Protein AF-A0A0F9IPR8-F1 (afdb_monomer_lite)

Structure (mmCIF, N/CA/C/O backbone):
data_AF-A0A0F9IPR8-F1
#
_entry.id   AF-A0A0F9IPR8-F1
#
loop_
_atom_site.group_PDB
_atom_site.id
_atom_site.type_symbol
_atom_site.label_atom_id
_atom_site.label_alt_id
_atom_site.label_comp_id
_atom_site.label_asym_id
_atom_site.label_entity_id
_atom_site.label_seq_id
_atom_site.pdbx_PDB_ins_code
_atom_site.Cartn_x
_atom_site.Cartn_y
_atom_site.Cartn_z
_atom_site.occupancy
_atom_site.B_iso_or_equiv
_atom_site.auth_seq_id
_atom_site.auth_comp_id
_atom_site.auth_asym_id
_atom_site.auth_atom_id
_atom_site.pdbx_PDB_model_num
ATOM 1 N N . MET A 1 1 ? 14.945 -14.713 -36.739 1.00 36.38 1 MET A N 1
ATOM 2 C CA . MET A 1 1 ? 15.079 -14.614 -35.267 1.00 36.38 1 MET A CA 1
ATOM 3 C C . MET A 1 1 ? 13.856 -13.885 -34.731 1.00 36.38 1 MET A C 1
ATOM 5 O O . MET A 1 1 ? 13.625 -12.754 -35.141 1.00 36.38 1 MET A O 1
ATOM 9 N N . LYS A 1 2 ? 13.016 -14.542 -33.919 1.00 33.78 2 LYS A N 1
ATOM 10 C CA . LYS A 1 2 ? 11.821 -13.919 -33.326 1.00 33.78 2 LYS A CA 1
ATOM 11 C C . LYS A 1 2 ? 12.277 -12.933 -32.245 1.00 33.78 2 LYS A C 1
ATOM 13 O O . LYS A 1 2 ? 12.798 -13.362 -31.223 1.00 33.78 2 LYS A O 1
ATOM 18 N N . LYS A 1 3 ? 12.121 -11.627 -32.479 1.00 39.31 3 LYS A N 1
ATOM 19 C CA . LYS A 1 3 ? 12.172 -10.630 -31.402 1.00 39.31 3 LYS A CA 1
ATOM 20 C C . LYS A 1 3 ? 10.910 -10.844 -30.567 1.00 39.31 3 LYS A C 1
ATOM 22 O O . LYS A 1 3 ? 9.819 -10.540 -31.039 1.00 39.31 3 LYS A O 1
ATOM 27 N N . ASN A 1 4 ? 11.047 -11.435 -29.383 1.00 41.03 4 ASN A N 1
ATOM 28 C CA . ASN A 1 4 ? 9.956 -11.496 -28.418 1.00 41.03 4 ASN A CA 1
ATOM 29 C C . ASN A 1 4 ? 9.653 -10.055 -27.994 1.00 41.03 4 ASN A C 1
ATOM 31 O O . ASN A 1 4 ? 10.370 -9.483 -27.180 1.00 41.03 4 ASN A O 1
ATOM 35 N N . GLY A 1 5 ? 8.632 -9.450 -28.602 1.00 38.94 5 GLY A N 1
ATOM 36 C CA . GLY A 1 5 ? 8.055 -8.180 -28.172 1.00 38.94 5 GLY A CA 1
ATOM 37 C C . GLY A 1 5 ? 7.303 -8.373 -26.860 1.00 38.94 5 GLY A C 1
ATOM 38 O O . GLY A 1 5 ? 6.078 -8.339 -26.843 1.00 38.94 5 GLY A O 1
ATOM 39 N N . GLY A 1 6 ? 8.033 -8.656 -25.781 1.00 41.25 6 GLY A N 1
ATOM 40 C CA . GLY A 1 6 ? 7.491 -8.737 -24.432 1.00 41.25 6 GLY A CA 1
ATOM 41 C C . GLY A 1 6 ? 7.149 -7.338 -23.944 1.00 41.25 6 GLY A C 1
ATOM 42 O O . GLY A 1 6 ? 7.936 -6.730 -23.228 1.00 41.25 6 GLY A O 1
ATOM 43 N N . GLY A 1 7 ? 6.010 -6.803 -24.382 1.00 49.59 7 GLY A N 1
ATOM 44 C CA . GLY A 1 7 ? 5.427 -5.624 -23.754 1.00 49.59 7 GLY A CA 1
ATOM 45 C C . GLY A 1 7 ? 5.098 -5.955 -22.301 1.00 49.59 7 GLY A C 1
ATOM 46 O O . GLY A 1 7 ? 4.553 -7.023 -22.018 1.00 49.59 7 GLY A O 1
ATOM 47 N N . VAL A 1 8 ? 5.451 -5.067 -21.375 1.00 57.28 8 VAL A N 1
ATOM 48 C CA . VAL A 1 8 ? 5.007 -5.202 -19.988 1.00 57.28 8 VAL A CA 1
ATOM 49 C C . VAL A 1 8 ? 3.501 -4.956 -19.977 1.00 57.28 8 VAL A C 1
ATOM 51 O O . VAL A 1 8 ? 3.046 -3.849 -20.249 1.00 57.28 8 VAL A O 1
ATOM 54 N N . GLN A 1 9 ? 2.715 -6.000 -19.713 1.00 63.75 9 GLN A N 1
ATOM 55 C CA . GLN A 1 9 ? 1.273 -5.855 -19.558 1.00 63.75 9 GLN A CA 1
ATOM 56 C C . GLN A 1 9 ? 0.988 -5.327 -18.153 1.00 63.75 9 GLN A C 1
ATOM 58 O O . GLN A 1 9 ? 1.078 -6.058 -17.166 1.00 63.75 9 GLN A O 1
ATOM 63 N N . LEU A 1 10 ? 0.687 -4.037 -18.081 1.00 75.56 10 LEU A N 1
ATOM 64 C CA . LEU A 1 10 ? 0.284 -3.364 -16.855 1.00 75.56 10 LEU A CA 1
ATOM 65 C C . LEU A 1 10 ? -1.203 -3.637 -16.598 1.00 75.56 10 LEU A C 1
ATOM 67 O O . LEU A 1 10 ? -2.001 -3.747 -17.532 1.00 75.56 10 LEU A O 1
ATOM 71 N N . ILE A 1 11 ? -1.567 -3.811 -15.330 1.00 81.69 11 ILE A N 1
ATOM 72 C CA . ILE A 1 11 ? -2.965 -3.972 -14.927 1.00 81.69 11 ILE A CA 1
ATOM 73 C C . ILE A 1 11 ? -3.632 -2.598 -14.996 1.00 81.69 11 ILE A C 1
ATOM 75 O O . ILE A 1 11 ? -3.046 -1.590 -14.606 1.00 81.69 11 ILE A O 1
ATOM 79 N N . ASP A 1 12 ? -4.865 -2.558 -15.479 1.00 84.38 12 ASP A N 1
ATOM 80 C CA . ASP A 1 12 ? -5.628 -1.318 -15.503 1.00 84.38 12 ASP A CA 1
ATOM 81 C C . ASP A 1 12 ? -5.870 -0.796 -14.076 1.00 84.38 12 ASP A C 1
ATOM 83 O O . ASP A 1 12 ? -6.320 -1.546 -13.203 1.00 84.38 12 ASP A O 1
ATOM 87 N N . ILE A 1 13 ? -5.560 0.480 -13.853 1.00 82.69 13 ILE A N 1
ATOM 88 C CA . ILE A 1 13 ? -5.661 1.154 -12.554 1.00 82.69 13 ILE A CA 1
ATOM 89 C C . ILE A 1 13 ? -7.106 1.099 -12.043 1.00 82.69 13 ILE A C 1
ATOM 91 O O . ILE A 1 13 ? -7.328 0.860 -10.856 1.00 82.69 13 ILE A O 1
ATOM 95 N N . GLU A 1 14 ? -8.092 1.221 -12.937 1.00 84.44 14 GLU A N 1
ATOM 96 C CA . GLU A 1 14 ? -9.514 1.178 -12.578 1.00 84.44 14 GLU A CA 1
ATOM 97 C C . GLU A 1 14 ? -9.901 -0.151 -11.918 1.00 84.44 14 GLU A C 1
ATOM 99 O O . GLU A 1 14 ? -10.633 -0.177 -10.930 1.00 84.44 14 GLU A O 1
ATOM 104 N N . LYS A 1 15 ? -9.326 -1.268 -12.380 1.00 87.56 15 LYS A N 1
ATOM 105 C CA . LYS A 1 15 ? -9.594 -2.598 -11.808 1.00 87.56 15 LYS A CA 1
ATOM 106 C C . LYS A 1 15 ? -9.047 -2.751 -10.393 1.00 87.56 15 LYS A C 1
ATOM 108 O O . LYS A 1 15 ? -9.545 -3.572 -9.628 1.00 87.56 15 LYS A O 1
ATOM 113 N N . MET A 1 16 ? -8.021 -1.982 -10.033 1.00 88.12 16 MET A N 1
ATOM 114 C CA . MET A 1 16 ? -7.431 -2.018 -8.694 1.00 88.12 16 MET A CA 1
ATOM 115 C C . MET A 1 16 ? -8.284 -1.282 -7.654 1.00 88.12 16 MET A C 1
ATOM 117 O O . MET A 1 16 ? -8.084 -1.474 -6.450 1.00 88.12 16 MET A O 1
ATOM 121 N N . LEU A 1 17 ? -9.259 -0.475 -8.086 1.00 85.56 17 LEU A N 1
ATOM 122 C CA . LEU A 1 17 ? -10.229 0.157 -7.189 1.00 85.56 17 LEU A CA 1
ATOM 123 C C . LEU A 1 17 ? -11.162 -0.873 -6.537 1.00 85.56 17 LEU A C 1
ATOM 125 O O . LEU A 1 17 ? -11.607 -0.666 -5.412 1.00 85.56 17 LEU A O 1
ATOM 129 N N . GLU A 1 18 ? -11.393 -2.005 -7.201 1.00 87.06 18 GLU A N 1
ATOM 130 C CA . GLU A 1 18 ? -12.248 -3.091 -6.705 1.00 87.06 18 GLU A CA 1
ATOM 131 C C . GLU A 1 18 ? -11.514 -4.065 -5.772 1.00 87.06 18 GLU A C 1
ATOM 133 O O . GLU A 1 18 ? -12.131 -4.908 -5.123 1.00 87.06 18 GLU A O 1
ATOM 138 N N . TRP A 1 19 ? -10.184 -3.991 -5.701 1.00 87.38 19 TRP A N 1
ATOM 139 C CA . TRP A 1 19 ? -9.395 -4.921 -4.892 1.00 87.38 19 TRP A CA 1
ATOM 140 C C . TRP A 1 19 ? -9.619 -4.694 -3.395 1.00 87.38 19 TRP A C 1
ATOM 142 O O . TRP A 1 19 ? -10.000 -3.603 -3.001 1.00 87.38 19 TRP A O 1
ATOM 152 N N . PRO A 1 20 ? -9.301 -5.636 -2.506 1.00 83.56 20 PRO A N 1
ATOM 153 C CA . PRO A 1 20 ? -9.059 -5.306 -1.103 1.00 83.56 20 PRO A CA 1
ATOM 154 C C . PRO A 1 20 ? -8.029 -4.169 -0.954 1.00 83.56 20 PRO A C 1
ATOM 156 O O . PRO A 1 20 ? -7.090 -4.075 -1.749 1.00 83.56 20 PRO A O 1
ATOM 159 N N . VAL A 1 21 ? -8.216 -3.289 0.035 1.00 81.31 21 VAL A N 1
ATOM 160 C CA . VAL A 1 21 ? -7.478 -2.014 0.176 1.00 81.31 21 VAL A CA 1
ATOM 161 C C . VAL A 1 21 ? -5.955 -2.186 0.274 1.00 81.31 21 VAL A C 1
ATOM 163 O O . VAL A 1 21 ? -5.195 -1.341 -0.188 1.00 81.31 21 VAL A O 1
ATOM 166 N N . GLU A 1 22 ? -5.495 -3.311 0.815 1.00 73.31 22 GLU A N 1
ATOM 167 C CA . GLU A 1 22 ? -4.080 -3.647 0.961 1.00 73.31 22 GLU A CA 1
ATOM 168 C C . GLU A 1 22 ? -3.436 -4.218 -0.311 1.00 73.31 22 GLU A C 1
ATOM 170 O O . GLU A 1 22 ? -2.212 -4.178 -0.447 1.00 73.31 22 GLU A O 1
ATOM 175 N N . LEU A 1 23 ? -4.218 -4.785 -1.240 1.00 82.31 23 LEU A N 1
ATOM 176 C CA . LEU A 1 23 ? -3.647 -5.486 -2.395 1.00 82.31 23 LEU A CA 1
ATOM 177 C C . LEU A 1 23 ? -2.868 -4.561 -3.340 1.00 82.31 23 LEU A C 1
ATOM 179 O O . LEU A 1 23 ? -1.805 -4.990 -3.789 1.00 82.31 23 LEU A O 1
ATOM 183 N N . PRO A 1 24 ? -3.303 -3.317 -3.634 1.00 87.25 24 PRO A N 1
ATOM 184 C CA . PRO A 1 24 ? -2.496 -2.379 -4.413 1.00 87.25 24 PRO A CA 1
ATOM 185 C C . PRO A 1 24 ? -1.116 -2.125 -3.787 1.00 87.25 24 PRO A C 1
ATOM 187 O O . PRO A 1 24 ? -0.110 -2.158 -4.494 1.00 87.25 24 PRO A O 1
ATOM 190 N N . LEU A 1 25 ? -1.046 -1.974 -2.457 1.00 78.94 25 LEU A N 1
ATOM 191 C CA . LEU A 1 25 ? 0.217 -1.805 -1.723 1.00 78.94 25 LEU A CA 1
ATOM 192 C C . LEU A 1 25 ? 1.119 -3.039 -1.871 1.00 78.94 25 LEU A C 1
ATOM 194 O O . LEU A 1 25 ? 2.306 -2.918 -2.183 1.00 78.94 25 LEU A O 1
ATOM 198 N N . ILE A 1 26 ? 0.552 -4.237 -1.692 1.00 79.19 26 ILE A N 1
ATOM 199 C CA . ILE A 1 26 ? 1.280 -5.507 -1.826 1.00 79.19 26 ILE A CA 1
ATOM 200 C C . ILE A 1 26 ? 1.783 -5.702 -3.260 1.00 79.19 26 ILE A C 1
ATOM 202 O O . ILE A 1 26 ? 2.922 -6.126 -3.460 1.00 79.19 26 ILE A O 1
ATOM 206 N N . PHE A 1 27 ? 0.955 -5.387 -4.258 1.00 86.19 27 PHE A N 1
ATOM 207 C CA . PHE A 1 27 ? 1.305 -5.501 -5.669 1.00 86.19 27 PHE A CA 1
ATOM 208 C C . PHE A 1 27 ? 2.496 -4.611 -6.021 1.00 86.19 27 PHE A C 1
ATOM 210 O O . PHE A 1 27 ? 3.489 -5.117 -6.550 1.00 86.19 27 PHE A O 1
ATOM 217 N N . ILE A 1 28 ? 2.433 -3.318 -5.678 1.00 84.31 28 ILE A N 1
ATOM 218 C CA . ILE A 1 28 ? 3.508 -2.356 -5.959 1.00 84.31 28 ILE A CA 1
ATOM 219 C C . ILE A 1 28 ? 4.846 -2.881 -5.447 1.00 84.31 28 ILE A C 1
ATOM 221 O O . ILE A 1 28 ? 5.856 -2.915 -6.154 1.00 84.31 28 ILE A O 1
ATOM 225 N N . GLU A 1 29 ? 4.838 -3.372 -4.222 1.00 79.38 29 GLU A N 1
ATOM 226 C CA . GLU A 1 29 ? 6.054 -3.770 -3.540 1.00 79.38 29 GLU A CA 1
ATOM 227 C C . GLU A 1 29 ? 6.551 -5.138 -3.971 1.00 79.38 29 GLU A C 1
ATOM 229 O O . GLU A 1 29 ? 7.763 -5.356 -4.065 1.00 79.38 29 GLU A O 1
ATOM 234 N N . TYR A 1 30 ? 5.653 -6.052 -4.331 1.00 82.50 30 TYR A N 1
ATOM 235 C CA . TYR A 1 30 ? 6.052 -7.280 -4.997 1.00 82.50 30 TYR A CA 1
ATOM 236 C C . TYR A 1 30 ? 6.824 -6.973 -6.285 1.00 82.50 30 TYR A C 1
ATOM 238 O O . TYR A 1 30 ? 7.905 -7.536 -6.490 1.00 82.50 30 TYR A O 1
ATOM 246 N N . ILE A 1 31 ? 6.325 -6.052 -7.117 1.00 86.81 31 ILE A N 1
ATOM 247 C CA . ILE A 1 31 ? 6.990 -5.690 -8.371 1.00 86.81 31 ILE A CA 1
ATOM 248 C C . ILE A 1 31 ? 8.331 -5.000 -8.099 1.00 86.81 31 ILE A C 1
ATOM 250 O O . ILE A 1 31 ? 9.345 -5.479 -8.611 1.00 86.81 31 ILE A O 1
ATOM 254 N N . ARG A 1 32 ? 8.386 -3.958 -7.255 1.00 85.31 32 ARG A N 1
ATOM 255 C CA . ARG A 1 32 ? 9.642 -3.244 -6.925 1.00 85.31 32 ARG A CA 1
ATOM 256 C C . ARG A 1 32 ? 10.741 -4.184 -6.442 1.00 85.31 32 ARG A C 1
ATOM 258 O O . ARG A 1 32 ? 11.888 -4.090 -6.874 1.00 85.31 32 ARG A O 1
ATOM 265 N N . ASN A 1 33 ? 10.386 -5.120 -5.567 1.00 81.38 33 ASN A N 1
ATOM 266 C CA . ASN A 1 33 ? 11.369 -5.951 -4.885 1.00 81.38 33 ASN A CA 1
ATOM 267 C C . ASN A 1 33 ? 11.769 -7.210 -5.657 1.00 81.38 33 ASN A C 1
ATOM 269 O O . ASN A 1 33 ? 12.894 -7.677 -5.498 1.00 81.38 33 ASN A O 1
ATOM 273 N N . ASN A 1 34 ? 10.865 -7.769 -6.466 1.00 82.56 34 ASN A N 1
ATOM 274 C CA . ASN A 1 34 ? 11.070 -9.088 -7.071 1.00 82.56 34 ASN A CA 1
ATOM 275 C C . ASN A 1 34 ? 11.113 -9.067 -8.598 1.00 82.56 34 ASN A C 1
ATOM 277 O O . ASN A 1 34 ? 11.600 -10.024 -9.195 1.00 82.56 34 ASN A O 1
ATOM 281 N N . LYS A 1 35 ? 10.569 -8.028 -9.242 1.00 85.38 35 LYS A N 1
ATOM 282 C CA . LYS A 1 35 ? 10.418 -7.978 -10.704 1.00 85.38 35 LYS A CA 1
ATOM 283 C C . LYS A 1 35 ? 11.168 -6.821 -11.340 1.00 85.38 35 LYS A C 1
ATOM 285 O O . LYS A 1 35 ? 11.734 -7.012 -12.408 1.00 85.38 35 LYS A O 1
ATOM 290 N N . LEU A 1 36 ? 11.252 -5.667 -10.684 1.00 85.56 36 LEU A N 1
ATOM 291 C CA . LEU A 1 36 ? 11.843 -4.464 -11.270 1.00 85.56 36 LEU A CA 1
ATOM 292 C C . LEU A 1 36 ? 13.281 -4.706 -11.753 1.00 85.56 36 LEU A C 1
ATOM 294 O O . LEU A 1 36 ? 13.611 -4.415 -12.894 1.00 85.56 36 LEU A O 1
ATOM 298 N N . LYS A 1 37 ? 14.107 -5.361 -10.931 1.00 85.94 37 LYS A N 1
ATOM 299 C CA . LYS A 1 37 ? 15.500 -5.693 -11.279 1.00 85.94 37 LYS A CA 1
ATOM 300 C C . LYS A 1 37 ? 15.649 -6.825 -12.304 1.00 85.94 37 LYS A C 1
ATOM 302 O O . LYS A 1 37 ? 16.762 -7.088 -12.742 1.00 85.94 37 LYS A O 1
ATOM 307 N N . THR A 1 38 ? 14.562 -7.518 -12.651 1.00 88.75 38 THR A N 1
ATOM 308 C CA . THR A 1 38 ? 14.583 -8.605 -13.647 1.00 88.75 38 THR A CA 1
ATOM 309 C C . THR A 1 38 ? 14.444 -8.089 -15.076 1.00 88.75 38 THR A C 1
ATOM 311 O O . THR A 1 38 ? 14.744 -8.820 -16.015 1.00 88.75 38 THR A O 1
ATOM 314 N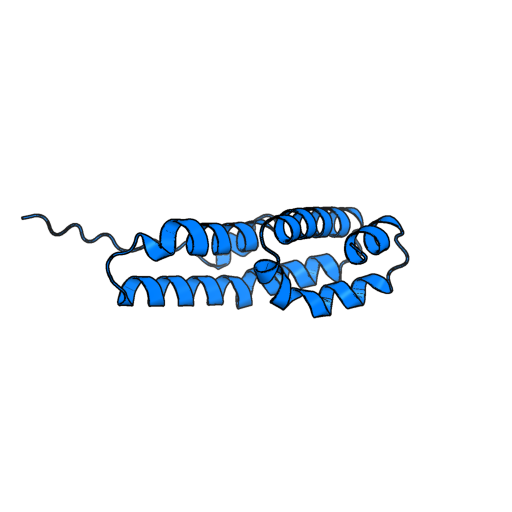 N . TYR A 1 39 ? 14.025 -6.833 -15.254 1.00 87.12 39 TYR A N 1
ATOM 315 C CA . TYR A 1 39 ? 14.024 -6.185 -16.559 1.00 87.12 39 TYR A CA 1
ATOM 316 C C . TYR A 1 39 ? 15.448 -5.743 -16.904 1.00 87.12 39 TYR A C 1
ATOM 318 O O . TYR A 1 39 ? 16.044 -4.965 -16.168 1.00 87.12 39 TYR A O 1
ATOM 326 N N . GLU A 1 40 ? 16.002 -6.218 -18.017 1.00 88.00 40 GLU A N 1
ATOM 327 C CA . GLU A 1 40 ? 17.366 -5.856 -18.441 1.00 88.00 40 GLU A CA 1
ATOM 328 C C . GLU A 1 40 ? 17.461 -4.405 -18.944 1.00 88.00 40 GLU A C 1
ATOM 330 O O . GLU A 1 40 ? 18.506 -3.764 -18.833 1.00 88.00 40 GLU A O 1
ATOM 335 N N . ASP A 1 41 ? 16.358 -3.867 -19.474 1.00 92.19 41 ASP A N 1
ATOM 336 C CA . ASP A 1 41 ? 16.290 -2.515 -20.022 1.00 92.19 41 ASP A CA 1
ATOM 337 C C . ASP A 1 41 ? 15.953 -1.485 -18.932 1.00 92.19 41 ASP A C 1
ATOM 339 O O . ASP A 1 41 ? 14.869 -1.489 -18.343 1.00 92.19 41 ASP A O 1
ATOM 343 N N . THR A 1 42 ? 16.877 -0.552 -18.699 1.00 90.94 42 THR A N 1
ATOM 344 C CA . THR A 1 42 ? 16.707 0.546 -17.733 1.00 90.94 42 THR A CA 1
ATOM 345 C C . THR A 1 42 ? 15.565 1.496 -18.085 1.00 90.94 42 THR A C 1
ATOM 347 O O . THR A 1 42 ? 14.985 2.103 -17.186 1.00 90.94 42 THR A O 1
ATOM 350 N N . LYS A 1 43 ? 15.197 1.624 -19.364 1.00 91.25 43 LYS A N 1
ATOM 351 C CA . LYS A 1 43 ? 14.015 2.384 -19.776 1.00 91.25 43 LYS A CA 1
ATOM 352 C C . LYS A 1 43 ? 12.737 1.688 -19.313 1.00 91.25 43 LYS A C 1
ATOM 354 O O . LYS A 1 43 ? 11.886 2.337 -18.714 1.00 91.25 43 LYS A O 1
ATOM 359 N N . VAL A 1 44 ? 12.647 0.372 -19.505 1.00 89.25 44 VAL A N 1
ATOM 360 C CA . VAL A 1 44 ? 11.508 -0.436 -19.036 1.00 89.25 44 VAL A CA 1
ATOM 361 C C . VAL A 1 44 ? 11.407 -0.394 -17.513 1.00 89.25 44 VAL A C 1
ATOM 363 O O . VAL A 1 44 ? 10.313 -0.237 -16.981 1.00 89.25 44 VAL A O 1
ATOM 366 N N . GLN A 1 45 ? 12.535 -0.463 -16.798 1.00 88.94 45 GLN A N 1
ATOM 367 C CA . GLN A 1 45 ? 12.538 -0.300 -15.340 1.00 88.94 45 GLN A CA 1
ATOM 368 C C . GLN A 1 45 ? 11.906 1.033 -14.917 1.00 88.94 45 GLN A C 1
ATOM 370 O O . GLN A 1 45 ? 11.042 1.038 -14.046 1.00 88.94 45 GLN A O 1
ATOM 375 N N . LYS A 1 46 ? 12.278 2.145 -15.562 1.00 89.00 46 LYS A N 1
ATOM 376 C CA . LYS A 1 46 ? 11.710 3.469 -15.262 1.00 89.00 46 LYS A CA 1
ATOM 377 C C . LYS A 1 46 ? 10.217 3.559 -15.568 1.00 89.00 46 LYS A C 1
ATOM 379 O O . LYS A 1 46 ? 9.478 4.117 -14.768 1.00 89.00 46 LYS A O 1
ATOM 384 N N . GLU A 1 47 ? 9.773 3.008 -16.696 1.00 90.38 47 GLU A N 1
ATOM 385 C CA . GLU A 1 47 ? 8.350 2.987 -17.068 1.00 90.38 47 GLU A CA 1
ATOM 386 C C . GLU A 1 47 ? 7.520 2.187 -16.054 1.00 90.38 47 GLU A C 1
ATOM 388 O O . GLU A 1 47 ? 6.466 2.640 -15.612 1.00 90.38 47 GLU A O 1
ATOM 393 N N . VAL A 1 48 ? 8.027 1.029 -15.619 1.00 89.06 48 VAL A N 1
ATOM 394 C CA . VAL A 1 48 ? 7.391 0.236 -14.563 1.00 89.06 48 VAL A CA 1
ATOM 395 C C . VAL A 1 48 ? 7.382 1.004 -13.247 1.00 89.06 48 VAL A C 1
ATOM 397 O O . VAL A 1 48 ? 6.350 1.062 -12.593 1.00 89.06 48 VAL A O 1
ATOM 400 N N . GLU A 1 49 ? 8.497 1.612 -12.848 1.00 86.88 49 GLU A N 1
ATOM 401 C CA . GLU A 1 49 ? 8.577 2.383 -11.605 1.00 86.88 49 GLU A CA 1
ATOM 402 C C . GLU A 1 49 ? 7.592 3.558 -11.590 1.00 86.88 49 GLU A C 1
ATOM 404 O O . GLU A 1 49 ? 6.910 3.769 -10.587 1.00 86.88 49 GLU A O 1
ATOM 409 N N . GLN A 1 50 ? 7.442 4.257 -12.716 1.00 88.94 50 GLN A N 1
ATOM 410 C CA . GLN A 1 50 ? 6.466 5.330 -12.871 1.00 88.94 50 GLN A CA 1
ATOM 411 C C . GLN A 1 50 ? 5.026 4.819 -12.745 1.00 88.94 50 GLN A C 1
ATOM 413 O O . GLN A 1 50 ? 4.258 5.370 -11.963 1.00 88.94 50 GLN A O 1
ATOM 418 N N . TYR A 1 51 ? 4.681 3.718 -13.413 1.00 89.56 51 TYR A N 1
ATOM 419 C CA . TYR A 1 51 ? 3.369 3.086 -13.262 1.00 89.56 51 TYR A CA 1
ATOM 420 C C . TYR A 1 51 ? 3.075 2.662 -11.813 1.00 89.56 51 TYR A C 1
ATOM 422 O O . TYR A 1 51 ? 1.971 2.848 -11.305 1.00 89.56 51 TYR A O 1
ATOM 430 N N . LEU A 1 52 ? 4.065 2.113 -11.106 1.00 87.00 52 LEU A N 1
ATOM 431 C CA . LEU A 1 52 ? 3.901 1.749 -9.699 1.00 87.00 52 LEU A CA 1
ATOM 432 C C . LEU A 1 52 ? 3.673 2.973 -8.804 1.00 87.00 52 LEU A C 1
ATOM 434 O O . LEU A 1 52 ? 2.913 2.883 -7.839 1.00 87.00 52 LEU A O 1
ATOM 438 N N . ASN A 1 53 ? 4.307 4.106 -9.120 1.00 82.69 53 ASN A N 1
ATOM 439 C CA . ASN A 1 53 ? 4.052 5.374 -8.439 1.00 82.69 53 ASN A CA 1
ATOM 440 C C . ASN A 1 53 ? 2.630 5.875 -8.726 1.00 82.69 53 ASN A C 1
ATOM 442 O O . ASN A 1 53 ? 1.934 6.267 -7.796 1.00 82.69 53 ASN A O 1
ATOM 446 N N . GLU A 1 54 ? 2.154 5.763 -9.967 1.00 87.12 54 GLU A N 1
ATOM 447 C CA . GLU A 1 54 ? 0.781 6.129 -10.333 1.00 87.12 54 GLU A CA 1
ATOM 448 C C . GLU A 1 54 ? -0.263 5.290 -9.583 1.00 87.12 54 GLU A C 1
ATOM 450 O O . GLU A 1 54 ? -1.247 5.844 -9.094 1.00 87.12 54 GLU A O 1
ATOM 455 N N . ILE A 1 55 ? -0.054 3.976 -9.422 1.00 87.69 55 ILE A N 1
ATOM 456 C CA . ILE A 1 55 ? -0.942 3.143 -8.588 1.00 87.69 55 ILE A CA 1
ATOM 457 C C . ILE A 1 55 ? -0.880 3.590 -7.125 1.00 87.69 55 ILE A C 1
ATOM 459 O O . ILE A 1 55 ? -1.910 3.643 -6.450 1.00 87.69 55 ILE A O 1
ATOM 463 N N . MET A 1 56 ? 0.317 3.897 -6.616 1.00 80.81 56 MET A N 1
ATOM 464 C CA . MET A 1 56 ? 0.490 4.339 -5.233 1.00 80.81 56 MET A CA 1
ATOM 465 C C . MET A 1 56 ? -0.320 5.612 -4.962 1.00 80.81 56 MET A C 1
ATOM 467 O O . MET A 1 56 ? -1.085 5.663 -4.000 1.00 80.81 56 MET A O 1
ATOM 471 N N . GLU A 1 57 ? -0.175 6.609 -5.833 1.00 80.06 57 GLU A N 1
ATOM 472 C CA . GLU A 1 57 ? -0.780 7.935 -5.699 1.00 80.06 57 GLU A CA 1
ATOM 473 C C . GLU A 1 57 ? -2.288 7.931 -5.960 1.00 80.06 57 GLU A C 1
ATOM 475 O O . GLU A 1 57 ? -3.034 8.565 -5.217 1.00 80.06 57 GLU A O 1
ATOM 480 N N . ASN A 1 58 ? -2.753 7.204 -6.981 1.00 84.56 58 ASN A N 1
ATOM 481 C CA . ASN A 1 58 ? -4.144 7.292 -7.437 1.00 84.56 58 ASN A CA 1
ATOM 482 C C . ASN A 1 58 ? -5.057 6.198 -6.870 1.00 84.56 58 ASN A C 1
ATOM 484 O O . ASN A 1 58 ? -6.277 6.336 -6.923 1.00 84.56 58 ASN A O 1
ATOM 488 N N . VAL A 1 59 ? -4.497 5.111 -6.327 1.00 87.69 59 VAL A N 1
ATOM 489 C CA . VAL A 1 59 ? -5.280 3.973 -5.818 1.00 87.69 59 VAL A CA 1
ATOM 490 C C . VAL A 1 59 ? -4.915 3.651 -4.383 1.00 87.69 59 VAL A C 1
ATOM 492 O O . VAL A 1 59 ? -5.769 3.722 -3.504 1.00 87.69 59 VAL A O 1
ATOM 495 N N . ALA A 1 60 ? -3.663 3.282 -4.126 1.00 82.50 60 ALA A N 1
ATOM 496 C CA . ALA A 1 60 ? -3.291 2.683 -2.851 1.00 82.50 60 ALA A CA 1
ATOM 497 C C . ALA A 1 60 ? -3.464 3.667 -1.681 1.00 82.50 60 ALA A C 1
ATOM 499 O O . ALA A 1 60 ? -4.118 3.335 -0.693 1.00 82.50 60 ALA A O 1
ATOM 500 N N . ILE A 1 61 ? -2.936 4.890 -1.818 1.00 75.69 61 ILE A N 1
ATOM 501 C CA . ILE A 1 61 ? -3.047 5.932 -0.789 1.00 75.69 61 ILE A CA 1
ATOM 502 C C . ILE A 1 61 ? -4.503 6.406 -0.619 1.00 75.69 61 ILE A C 1
ATOM 504 O O . ILE A 1 61 ? -4.996 6.331 0.507 1.00 75.69 61 ILE A O 1
ATOM 508 N N . PRO A 1 62 ? -5.236 6.838 -1.670 1.00 82.06 62 PRO A N 1
ATOM 509 C CA . PRO A 1 62 ? -6.608 7.327 -1.508 1.00 82.06 62 PRO A CA 1
ATOM 510 C C . PRO A 1 62 ? -7.556 6.296 -0.898 1.00 82.06 62 PRO A C 1
ATOM 512 O O . PRO A 1 62 ? -8.372 6.630 -0.041 1.00 82.06 62 PRO A O 1
ATOM 515 N N . ARG A 1 63 ? -7.436 5.025 -1.298 1.00 85.19 63 ARG A N 1
ATOM 516 C CA . ARG A 1 63 ? -8.295 3.965 -0.762 1.00 85.19 63 ARG A CA 1
ATOM 517 C C . ARG A 1 63 ? -7.975 3.647 0.684 1.00 85.19 63 ARG A C 1
ATOM 519 O O . ARG A 1 63 ? -8.894 3.447 1.472 1.00 85.19 63 ARG A O 1
ATOM 526 N N . LEU A 1 64 ? -6.694 3.637 1.044 1.00 78.62 64 LEU A N 1
ATOM 527 C CA . LEU A 1 64 ? -6.306 3.476 2.435 1.00 78.62 64 LEU A CA 1
ATOM 528 C C . LEU A 1 64 ? -6.851 4.623 3.292 1.00 78.62 64 LEU A C 1
ATOM 530 O O . LEU A 1 64 ? -7.440 4.358 4.334 1.00 78.62 64 LEU A O 1
ATOM 534 N N . ILE A 1 65 ? -6.719 5.873 2.836 1.00 75.25 65 ILE A N 1
ATOM 535 C CA . ILE A 1 65 ? -7.295 7.037 3.527 1.00 75.25 65 ILE A CA 1
ATOM 536 C C . ILE A 1 65 ? -8.805 6.857 3.699 1.00 75.25 65 ILE A C 1
ATOM 538 O O . ILE A 1 65 ? -9.300 7.000 4.811 1.00 75.25 65 ILE A O 1
ATOM 542 N N . SER A 1 66 ? -9.522 6.462 2.644 1.00 82.00 66 SER A N 1
ATOM 543 C CA . SER A 1 66 ? -10.971 6.245 2.705 1.00 82.00 66 SER A CA 1
ATOM 544 C C . SER A 1 66 ? -11.387 5.202 3.745 1.00 82.00 66 SER A C 1
ATOM 546 O O . SER A 1 66 ? -12.440 5.358 4.353 1.00 82.00 66 SER A O 1
ATOM 548 N N . VAL A 1 67 ? -10.599 4.140 3.938 1.00 83.50 67 VAL A N 1
ATOM 549 C CA . VAL A 1 67 ? -10.878 3.132 4.972 1.00 83.50 67 VAL A CA 1
ATOM 550 C C . VAL A 1 67 ? -10.588 3.693 6.362 1.00 83.50 67 VAL A C 1
ATOM 552 O O . VAL A 1 67 ? -11.394 3.524 7.268 1.00 83.50 67 VAL A O 1
ATOM 555 N N . LEU A 1 68 ? -9.460 4.387 6.530 1.00 75.88 68 LEU A N 1
ATOM 556 C CA . LEU A 1 68 ? -9.025 4.936 7.817 1.00 75.88 68 LEU A CA 1
ATOM 557 C C . LEU A 1 68 ? -9.889 6.107 8.315 1.00 75.88 68 LEU A C 1
ATOM 559 O O . LEU A 1 68 ? -10.003 6.305 9.523 1.00 75.88 68 LEU A O 1
ATOM 563 N N . GLU A 1 69 ? -10.478 6.880 7.403 1.00 77.38 69 GLU A N 1
ATOM 564 C CA . GLU A 1 69 ? -11.434 7.956 7.704 1.00 77.38 69 GLU A CA 1
ATOM 565 C C . GLU A 1 69 ? -12.887 7.459 7.782 1.00 77.38 69 GLU A C 1
ATOM 567 O O . GLU A 1 69 ? -13.782 8.244 8.090 1.00 77.38 69 GLU A O 1
ATOM 572 N N . GLY A 1 70 ? -13.129 6.176 7.501 1.00 77.94 70 GLY A N 1
ATOM 573 C CA . GLY A 1 70 ? -14.449 5.565 7.581 1.00 77.94 70 GLY A CA 1
ATOM 574 C C . GLY A 1 70 ? -14.908 5.285 9.014 1.00 77.94 70 GLY A C 1
ATOM 575 O O . GLY A 1 70 ? -14.152 5.381 9.979 1.00 77.94 70 GLY A O 1
ATOM 576 N N . ASP A 1 71 ? -16.166 4.865 9.139 1.00 76.62 71 ASP A N 1
ATOM 577 C CA . ASP A 1 71 ? -16.798 4.602 10.438 1.00 76.62 71 ASP A CA 1
ATOM 578 C C . ASP A 1 71 ? -16.836 3.108 10.799 1.00 76.62 71 ASP A C 1
ATOM 580 O O . ASP A 1 71 ? -17.333 2.758 11.869 1.00 76.62 71 ASP A O 1
ATOM 584 N N . ASN A 1 72 ? -16.351 2.217 9.919 1.00 83.31 72 ASN A N 1
ATOM 585 C CA . ASN A 1 72 ? -16.386 0.765 10.115 1.00 83.31 72 ASN A CA 1
ATOM 586 C C . ASN A 1 72 ? -15.126 0.277 10.860 1.00 83.31 72 ASN A C 1
ATOM 588 O O . ASN A 1 72 ? -14.065 0.140 10.244 1.00 83.31 72 ASN A O 1
ATOM 592 N N . PRO A 1 73 ? -15.208 -0.050 12.165 1.00 79.12 73 PRO A N 1
ATOM 593 C CA . PRO A 1 73 ? -14.031 -0.419 12.941 1.00 79.12 73 PRO A CA 1
ATOM 594 C C . PRO A 1 73 ? -13.380 -1.724 12.471 1.00 79.12 73 PRO A C 1
ATOM 596 O O . PRO A 1 73 ? -12.173 -1.873 12.630 1.00 79.12 73 PRO A O 1
ATOM 599 N N . GLU A 1 74 ? -14.143 -2.655 11.890 1.00 82.00 74 GLU A N 1
ATOM 600 C CA . GLU A 1 74 ? -13.609 -3.930 11.393 1.00 82.00 74 GLU A CA 1
ATOM 601 C C . GLU A 1 74 ? -12.722 -3.721 10.162 1.00 82.00 74 GLU A C 1
ATOM 603 O O . GLU A 1 74 ? -11.630 -4.283 10.082 1.00 82.00 74 GLU A O 1
ATOM 608 N N . GLU A 1 75 ? -13.151 -2.864 9.233 1.00 81.75 75 GLU A N 1
ATOM 609 C CA . GLU A 1 75 ? -12.367 -2.510 8.045 1.00 81.75 75 GLU A CA 1
ATOM 610 C C . GLU A 1 75 ? -11.088 -1.755 8.419 1.00 81.75 75 GLU A C 1
ATOM 612 O O . GLU A 1 75 ? -10.018 -2.048 7.879 1.00 81.75 75 GLU A O 1
ATOM 617 N N . ILE A 1 76 ? -11.174 -0.843 9.393 1.00 81.12 76 ILE A N 1
ATOM 618 C CA . ILE A 1 76 ? -10.008 -0.113 9.902 1.00 81.12 76 ILE A CA 1
ATOM 619 C C . ILE A 1 76 ? -9.018 -1.072 10.569 1.00 81.12 76 ILE A C 1
ATOM 621 O O . ILE A 1 76 ? -7.831 -1.038 10.246 1.00 81.12 76 ILE A O 1
ATOM 625 N N . ILE A 1 77 ? -9.481 -1.946 11.472 1.00 80.62 77 ILE A N 1
ATOM 626 C CA . ILE A 1 77 ? -8.621 -2.933 12.147 1.00 80.62 77 ILE A CA 1
ATOM 627 C C . ILE A 1 77 ? -7.950 -3.836 11.111 1.00 80.62 77 ILE A C 1
ATOM 629 O O . ILE A 1 77 ? -6.733 -4.004 11.151 1.00 80.62 77 ILE A O 1
ATOM 633 N N . LEU A 1 78 ? -8.709 -4.358 10.144 1.00 81.25 78 LEU A N 1
ATOM 634 C CA . LEU A 1 78 ? -8.177 -5.226 9.097 1.00 81.25 78 LEU A CA 1
ATOM 635 C C . LEU A 1 78 ? -7.090 -4.527 8.268 1.00 81.25 78 LEU A C 1
ATOM 637 O O . LEU A 1 78 ? -6.030 -5.112 8.027 1.00 81.25 78 LEU A O 1
ATOM 641 N N . ALA A 1 79 ? -7.324 -3.279 7.852 1.00 78.88 79 ALA A N 1
ATOM 642 C CA . ALA A 1 79 ? -6.340 -2.489 7.118 1.00 78.88 79 ALA A CA 1
ATOM 643 C C . ALA A 1 79 ? -5.076 -2.240 7.957 1.00 78.88 79 ALA A C 1
ATOM 645 O O . ALA A 1 79 ? -3.964 -2.440 7.468 1.00 78.88 79 ALA A O 1
ATOM 646 N N . LEU A 1 80 ? -5.233 -1.874 9.232 1.00 77.62 80 LEU A N 1
ATOM 647 C CA . LEU A 1 80 ? -4.118 -1.604 10.140 1.00 77.62 80 LEU A CA 1
ATOM 648 C C . LEU A 1 80 ? -3.289 -2.844 10.461 1.00 77.62 80 LEU A C 1
ATOM 650 O O . LEU A 1 80 ? -2.066 -2.768 10.402 1.00 77.62 80 LEU A O 1
ATOM 654 N N . THR A 1 81 ? -3.914 -3.991 10.732 1.00 76.69 81 THR A N 1
ATOM 655 C CA . THR A 1 81 ? -3.193 -5.256 10.941 1.00 76.69 81 THR A CA 1
ATOM 656 C C . THR A 1 81 ? -2.352 -5.607 9.714 1.00 76.69 81 THR A C 1
ATOM 658 O O . THR A 1 81 ? -1.186 -5.978 9.833 1.00 76.69 81 THR A O 1
ATOM 661 N N . ARG A 1 82 ? -2.904 -5.423 8.511 1.00 74.19 82 ARG A N 1
ATOM 662 C CA . ARG A 1 82 ? -2.188 -5.679 7.253 1.00 74.19 82 ARG A CA 1
ATOM 663 C C . ARG A 1 82 ? -1.032 -4.699 7.034 1.00 74.19 82 ARG A C 1
ATOM 665 O O . ARG A 1 82 ? 0.041 -5.117 6.601 1.00 74.19 82 ARG A O 1
ATOM 672 N N . ILE A 1 83 ? -1.209 -3.421 7.375 1.00 73.69 83 ILE A N 1
ATOM 673 C CA . ILE A 1 83 ? -0.136 -2.414 7.355 1.00 73.69 83 ILE A CA 1
ATOM 674 C C . ILE A 1 83 ? 0.968 -2.753 8.360 1.00 73.69 83 ILE A C 1
ATOM 676 O O . ILE A 1 83 ? 2.144 -2.640 8.024 1.00 73.69 83 ILE A O 1
ATOM 680 N N . GLU A 1 84 ? 0.618 -3.196 9.565 1.00 72.31 84 GLU A N 1
ATOM 681 C CA . GLU A 1 84 ? 1.575 -3.604 10.596 1.00 72.31 84 GLU A CA 1
ATOM 682 C C . GLU A 1 84 ? 2.388 -4.836 10.151 1.00 72.31 84 GLU A C 1
ATOM 684 O O . G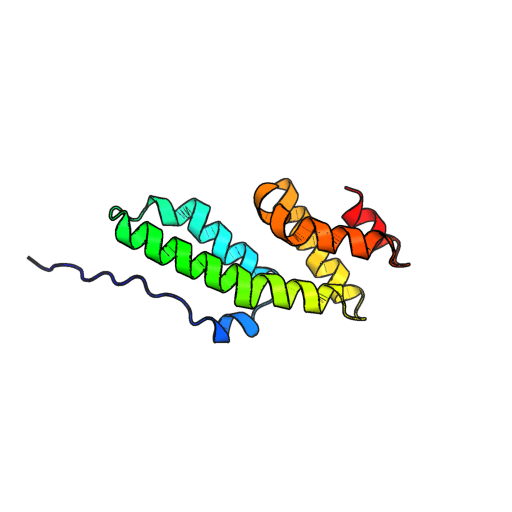LU A 1 84 ? 3.608 -4.899 10.308 1.00 72.31 84 GLU A O 1
ATOM 689 N N . GLU A 1 85 ? 1.746 -5.824 9.525 1.00 69.44 85 GLU A N 1
ATOM 690 C CA . GLU A 1 85 ? 2.449 -6.974 8.945 1.00 69.44 85 GLU A CA 1
ATOM 691 C C . GLU A 1 85 ? 3.415 -6.571 7.823 1.00 69.44 85 GLU A C 1
ATOM 693 O O . GLU A 1 85 ? 4.485 -7.173 7.667 1.00 69.44 85 GLU A O 1
ATOM 698 N N . ILE A 1 86 ? 3.046 -5.556 7.041 1.00 65.94 86 ILE A N 1
ATOM 699 C CA . ILE A 1 86 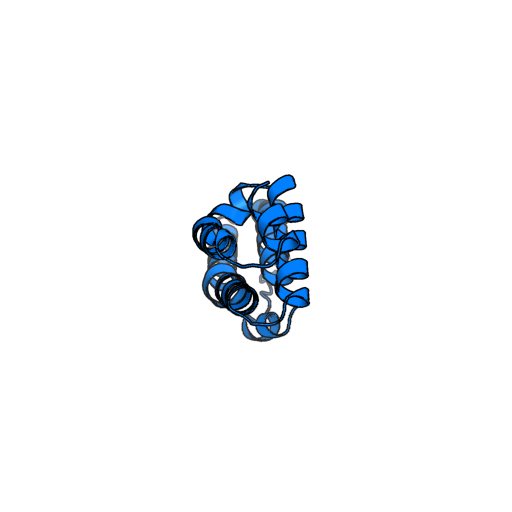? 3.898 -4.963 6.010 1.00 65.94 86 ILE A CA 1
ATOM 700 C C . ILE A 1 86 ? 5.069 -4.206 6.649 1.00 65.94 86 ILE A C 1
ATOM 702 O O . ILE A 1 86 ? 6.214 -4.423 6.243 1.00 65.94 86 ILE A O 1
ATOM 706 N N . SER A 1 87 ? 4.821 -3.375 7.665 1.00 66.25 87 SER A N 1
ATOM 707 C CA . SER A 1 87 ? 5.841 -2.548 8.321 1.00 66.25 87 SER A CA 1
ATOM 708 C C . SER A 1 87 ? 6.928 -3.397 8.979 1.00 66.25 87 SER A C 1
ATOM 710 O O . SER A 1 87 ? 8.115 -3.121 8.796 1.00 66.25 87 SER A O 1
ATOM 712 N N . LYS A 1 88 ? 6.537 -4.502 9.632 1.00 66.38 88 LYS A N 1
ATOM 713 C CA . LYS A 1 88 ? 7.445 -5.502 10.223 1.00 66.38 88 LYS A CA 1
ATOM 714 C C . LYS A 1 88 ? 8.391 -6.123 9.201 1.00 66.38 88 LYS A C 1
ATOM 716 O O . LYS A 1 88 ? 9.505 -6.511 9.543 1.00 66.38 88 LYS A O 1
ATOM 721 N N . LYS A 1 89 ? 7.951 -6.244 7.947 1.00 63.53 89 LYS A N 1
ATOM 722 C CA . LYS A 1 89 ? 8.760 -6.803 6.858 1.00 63.53 89 LYS A CA 1
ATOM 723 C C . LYS A 1 89 ? 9.598 -5.722 6.177 1.00 63.53 89 LYS A C 1
ATOM 725 O O . LYS A 1 89 ? 10.739 -6.006 5.814 1.00 63.53 89 LYS A O 1
ATOM 730 N N . LYS A 1 90 ? 9.039 -4.520 5.969 1.00 63.06 90 LYS A N 1
ATOM 731 C CA . LYS A 1 90 ? 9.650 -3.400 5.229 1.00 63.06 90 LYS A CA 1
ATOM 732 C C . LYS A 1 90 ? 9.074 -2.041 5.649 1.00 63.06 90 LYS A C 1
ATOM 734 O O . LYS A 1 90 ? 8.102 -1.558 5.077 1.00 63.06 90 LYS A O 1
ATOM 739 N N . ILE A 1 91 ? 9.742 -1.374 6.585 1.00 60.84 91 ILE A N 1
ATOM 740 C CA . ILE A 1 91 ? 9.299 -0.085 7.142 1.00 60.84 91 ILE A CA 1
ATOM 741 C C . ILE A 1 91 ? 9.223 1.063 6.118 1.00 60.84 91 ILE A C 1
ATOM 743 O O . ILE A 1 91 ? 8.385 1.950 6.233 1.00 60.84 91 ILE A O 1
ATOM 747 N N . GLU A 1 92 ? 10.041 1.031 5.064 1.00 59.44 92 GLU A N 1
ATOM 748 C CA . GLU A 1 92 ? 10.022 2.052 4.004 1.00 59.44 92 GLU A CA 1
ATOM 749 C C . GLU A 1 92 ? 8.686 2.080 3.234 1.00 59.44 92 GLU A C 1
ATOM 751 O O . GLU A 1 92 ? 8.295 3.129 2.726 1.00 59.44 92 GLU A O 1
ATOM 756 N N . MET A 1 93 ? 7.944 0.962 3.213 1.00 60.56 93 MET A N 1
ATOM 757 C CA . MET A 1 93 ? 6.638 0.847 2.547 1.00 60.56 93 MET A CA 1
ATOM 758 C C . MET A 1 93 ? 5.534 1.655 3.237 1.00 60.56 93 MET A C 1
ATOM 760 O O . MET A 1 93 ? 4.525 1.960 2.607 1.00 60.56 93 MET A O 1
ATOM 764 N N . ILE A 1 94 ? 5.711 1.998 4.517 1.00 64.50 94 ILE A N 1
ATOM 765 C CA . ILE A 1 94 ? 4.688 2.686 5.315 1.00 64.50 94 ILE A CA 1
ATOM 766 C C . ILE A 1 94 ? 4.981 4.176 5.536 1.00 64.50 94 ILE A C 1
ATOM 768 O O . ILE A 1 94 ? 4.120 4.897 6.031 1.00 64.50 94 ILE A O 1
ATOM 772 N N . LYS A 1 95 ? 6.160 4.673 5.131 1.00 68.25 95 LYS A N 1
ATOM 773 C CA . LYS A 1 95 ? 6.526 6.095 5.277 1.00 68.25 95 LYS A CA 1
ATOM 774 C C . LYS A 1 95 ? 5.494 7.067 4.681 1.00 68.25 95 LYS A C 1
ATOM 776 O O . LYS A 1 95 ? 5.147 8.023 5.370 1.00 68.25 95 LYS A O 1
ATOM 781 N N . PRO A 1 96 ? 4.952 6.848 3.465 1.00 64.44 96 PRO A N 1
ATOM 782 C CA . PRO A 1 96 ? 3.987 7.779 2.868 1.00 64.44 96 PRO A CA 1
ATOM 783 C C . PRO A 1 96 ? 2.659 7.876 3.629 1.00 64.44 96 PRO A C 1
ATOM 785 O O . PRO A 1 96 ? 1.942 8.862 3.491 1.00 64.44 96 PRO A O 1
ATOM 788 N N . ILE A 1 97 ? 2.327 6.860 4.431 1.00 65.31 97 ILE A N 1
ATOM 789 C CA . ILE A 1 97 ? 1.051 6.768 5.153 1.00 65.31 97 ILE A CA 1
ATOM 790 C C . ILE A 1 97 ? 1.204 7.098 6.649 1.00 65.31 97 ILE A C 1
ATOM 792 O O . ILE A 1 97 ? 0.218 7.162 7.377 1.00 65.31 97 ILE A O 1
ATOM 796 N N . GLN A 1 98 ? 2.430 7.355 7.112 1.00 69.69 98 GLN A N 1
ATOM 797 C CA . GLN A 1 98 ? 2.782 7.499 8.526 1.00 69.69 98 GLN A CA 1
ATOM 798 C C . GLN A 1 98 ? 2.078 8.692 9.197 1.00 69.69 98 GLN A C 1
ATOM 800 O O . GLN A 1 98 ? 1.484 8.541 10.260 1.00 69.69 98 GLN A O 1
ATOM 805 N N . THR A 1 99 ? 2.022 9.843 8.522 1.00 67.62 99 THR A N 1
ATOM 806 C CA . THR A 1 99 ? 1.288 11.038 8.987 1.00 67.62 99 THR A CA 1
ATOM 807 C C . THR A 1 99 ? -0.223 10.798 9.117 1.00 67.62 99 THR A C 1
ATOM 809 O O . THR A 1 99 ? -0.912 11.489 9.864 1.00 67.62 99 THR A O 1
ATOM 812 N N . TYR A 1 100 ? -0.763 9.810 8.402 1.00 65.31 100 TYR A N 1
ATOM 813 C CA . TYR A 1 100 ? -2.176 9.443 8.486 1.00 65.31 100 TYR A CA 1
ATOM 814 C C . TYR A 1 100 ? -2.432 8.467 9.634 1.00 65.31 100 TYR A C 1
ATOM 816 O O . TYR A 1 100 ? -3.449 8.587 10.312 1.00 65.31 100 TYR A O 1
ATOM 824 N N . LEU A 1 101 ? -1.483 7.567 9.914 1.00 67.31 101 LEU A N 1
ATOM 825 C CA . LEU A 1 101 ? -1.530 6.700 11.093 1.00 67.31 101 LEU A CA 1
ATOM 826 C C . LEU A 1 101 ? -1.554 7.526 12.387 1.00 67.31 101 LEU A C 1
ATOM 828 O O . LEU A 1 101 ? -2.323 7.221 13.291 1.00 67.31 101 LEU A O 1
ATOM 832 N N . GLU A 1 102 ? -0.812 8.634 12.453 1.00 66.12 102 GLU A N 1
ATOM 833 C CA . GLU A 1 102 ? -0.828 9.543 13.611 1.00 66.12 102 GLU A CA 1
ATOM 834 C C . GLU A 1 102 ? -2.227 10.099 13.932 1.00 66.12 102 GLU A C 1
ATOM 836 O O . GLU A 1 102 ? -2.567 10.270 15.105 1.00 66.12 102 GLU A O 1
ATOM 841 N N . LYS A 1 103 ? -3.088 10.316 12.924 1.00 64.69 103 LYS A N 1
ATOM 842 C CA . LYS A 1 103 ? -4.473 10.772 13.146 1.00 64.69 103 LYS A CA 1
ATOM 843 C C . LYS A 1 103 ? -5.320 9.723 13.877 1.00 64.69 103 LYS A C 1
ATOM 845 O O . LYS A 1 103 ? -6.217 10.085 14.640 1.00 64.69 103 LYS A O 1
ATOM 850 N N . LEU A 1 104 ? -5.004 8.438 13.716 1.00 62.69 104 LEU A N 1
ATOM 851 C CA . LEU A 1 104 ? -5.731 7.325 14.334 1.00 62.69 104 LEU A CA 1
ATOM 852 C C . LEU A 1 104 ? -5.450 7.181 15.834 1.00 62.69 104 LEU A C 1
ATOM 854 O O . LEU A 1 104 ? -6.277 6.628 16.555 1.00 62.69 104 LEU A O 1
ATOM 858 N N . LEU A 1 105 ? -4.345 7.745 16.339 1.00 61.50 105 LEU A N 1
ATOM 859 C CA . LEU A 1 105 ? -4.043 7.790 17.780 1.00 61.50 105 LEU A CA 1
ATOM 860 C C . LEU A 1 105 ? -5.089 8.574 18.587 1.00 61.50 105 LEU A C 1
ATOM 862 O O . LEU A 1 105 ? -5.157 8.438 19.807 1.00 61.50 105 LEU A O 1
ATOM 866 N N . THR A 1 106 ? -5.906 9.390 17.916 1.00 61.06 106 THR A N 1
ATOM 867 C CA . THR A 1 106 ? -6.991 10.157 18.541 1.00 61.06 106 THR A CA 1
ATOM 868 C C . THR A 1 106 ? -8.330 9.403 18.581 1.00 61.06 106 THR A C 1
ATOM 870 O O . THR A 1 106 ? -9.270 9.864 19.231 1.00 61.06 106 THR A O 1
ATOM 873 N N . MET A 1 107 ? -8.439 8.231 17.936 1.00 57.94 107 MET A N 1
ATOM 874 C CA . MET A 1 107 ? -9.667 7.429 17.919 1.00 57.94 107 MET A CA 1
ATOM 875 C C . MET A 1 107 ? -9.874 6.646 19.227 1.00 57.94 107 MET A C 1
ATOM 877 O O . MET A 1 107 ? -8.946 6.120 19.832 1.00 57.94 107 MET A O 1
ATOM 881 N N . LYS A 1 108 ? -11.136 6.511 19.664 1.00 49.84 108 LYS A N 1
ATOM 882 C CA . LYS A 1 108 ? -11.519 5.855 20.936 1.00 49.84 108 LYS A CA 1
ATOM 883 C C . LYS A 1 108 ? -11.350 4.326 20.966 1.00 49.84 108 LYS A C 1
ATOM 885 O O . LYS A 1 108 ? -11.537 3.723 22.025 1.00 49.84 108 LYS A O 1
ATOM 890 N N . ASN A 1 109 ? -11.049 3.681 19.841 1.00 59.28 109 ASN A N 1
ATOM 891 C CA . ASN A 1 109 ? -10.949 2.225 19.767 1.00 59.28 109 ASN A CA 1
ATOM 892 C C . ASN A 1 109 ? -9.587 1.745 20.304 1.00 59.28 109 ASN A C 1
ATOM 894 O O . ASN A 1 109 ? -8.537 2.030 19.734 1.00 59.28 109 ASN A O 1
ATOM 898 N N . LYS A 1 110 ? -9.617 0.987 21.406 1.00 63.22 110 LYS A N 1
ATOM 899 C CA . LYS A 1 110 ? -8.421 0.510 22.120 1.00 63.22 110 LYS A CA 1
ATOM 900 C C . LY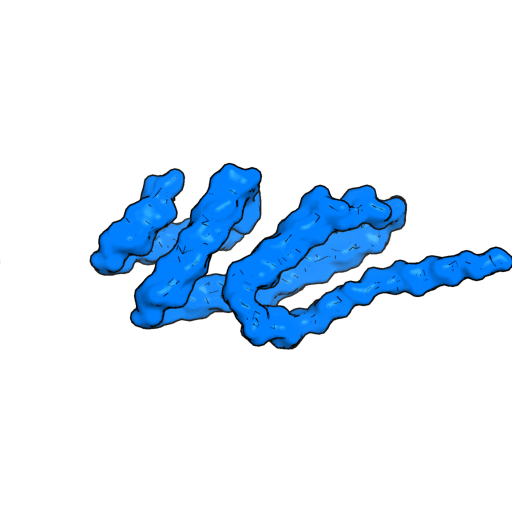S A 1 110 ? -7.537 -0.429 21.292 1.00 63.22 110 LYS A C 1
ATOM 902 O O . LYS A 1 110 ? -6.343 -0.505 21.561 1.00 63.22 110 LYS A O 1
ATOM 907 N N . GLU A 1 111 ? -8.106 -1.140 20.323 1.00 63.00 111 GLU A N 1
ATOM 908 C CA . GLU A 1 111 ? -7.366 -2.040 19.433 1.00 63.00 111 GLU A CA 1
ATOM 909 C C . GLU A 1 111 ? -6.633 -1.253 18.340 1.00 63.00 111 GLU A C 1
ATOM 911 O O . GLU A 1 111 ? -5.445 -1.473 18.115 1.00 63.00 111 GLU A O 1
ATOM 916 N N . ILE A 1 112 ? -7.290 -0.234 17.777 1.00 59.12 112 ILE A N 1
ATOM 917 C CA . ILE A 1 112 ? -6.700 0.715 16.817 1.00 59.12 112 ILE A CA 1
ATOM 918 C C . ILE A 1 112 ? -5.528 1.475 17.450 1.00 59.12 112 ILE A C 1
ATOM 920 O O . ILE A 1 112 ? -4.437 1.509 16.887 1.00 59.12 112 ILE A O 1
ATOM 924 N N . VAL A 1 113 ? -5.713 2.028 18.654 1.00 63.19 113 VAL A N 1
ATOM 925 C CA . VAL A 1 113 ? -4.647 2.759 19.366 1.00 63.19 113 VAL A CA 1
ATOM 926 C C . VAL A 1 113 ? -3.431 1.865 19.628 1.00 63.19 113 VAL A C 1
ATOM 928 O O . VAL A 1 113 ? -2.297 2.318 19.496 1.00 63.19 113 VAL A O 1
ATOM 931 N N . LYS A 1 114 ? -3.648 0.585 19.951 1.00 67.75 114 LYS A N 1
ATOM 932 C CA . LYS A 1 114 ? -2.565 -0.370 20.210 1.00 67.75 114 LYS A CA 1
ATOM 933 C C . LYS A 1 114 ? -1.766 -0.703 18.944 1.00 67.75 114 LYS A C 1
ATOM 935 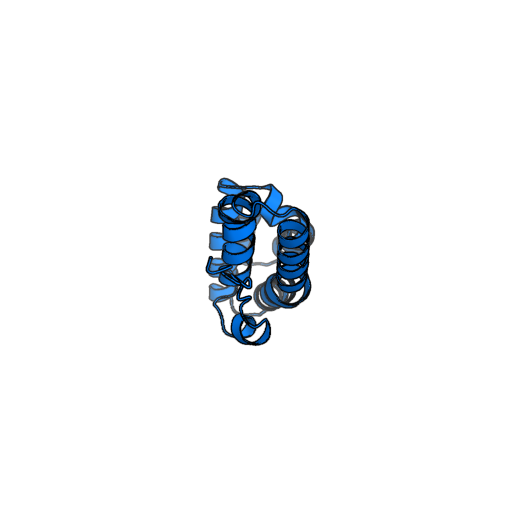O O . LYS A 1 114 ? -0.544 -0.780 19.017 1.00 67.75 114 LYS A O 1
ATOM 940 N N . LEU A 1 115 ? -2.435 -0.863 17.800 1.00 62.62 115 LEU A N 1
ATOM 941 C CA . LEU A 1 115 ? -1.788 -1.158 16.513 1.00 62.62 115 LEU A CA 1
ATOM 942 C C . LEU A 1 115 ? -0.943 0.012 15.989 1.00 62.62 115 LEU A C 1
ATOM 944 O O . LEU A 1 115 ? 0.069 -0.211 15.339 1.00 62.62 115 LEU A O 1
ATOM 948 N N . VAL A 1 116 ? -1.329 1.251 16.293 1.00 59.34 116 VAL A N 1
ATOM 949 C CA . VAL A 1 116 ? -0.620 2.453 15.820 1.00 59.34 116 VAL A CA 1
ATOM 950 C C . VAL A 1 116 ? 0.584 2.820 16.704 1.00 59.34 116 VAL A C 1
ATOM 952 O O . VAL A 1 116 ? 1.505 3.486 16.244 1.00 59.34 116 VAL A O 1
ATOM 955 N N . GLN A 1 117 ? 0.604 2.393 17.971 1.00 62.56 117 GLN A N 1
ATOM 956 C CA . GLN A 1 117 ? 1.696 2.668 18.922 1.00 62.56 117 GLN A CA 1
ATOM 957 C C . GLN A 1 117 ? 2.885 1.689 18.841 1.00 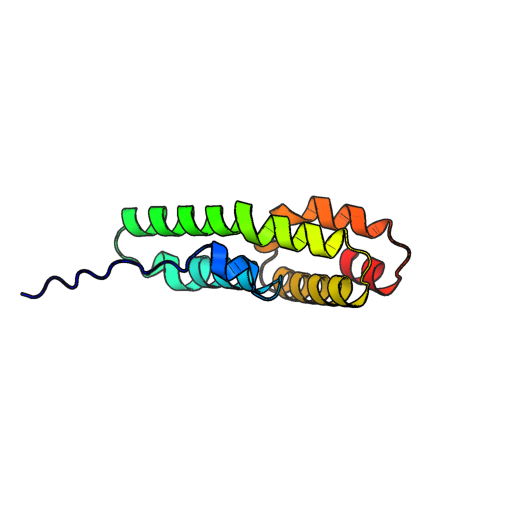62.56 117 GLN A C 1
ATOM 959 O O . GLN A 1 117 ? 3.824 1.833 19.627 1.00 62.56 117 GLN A O 1
ATOM 964 N N . THR A 1 118 ? 2.833 0.692 17.950 1.00 54.62 118 THR A N 1
ATOM 965 C CA . THR A 1 118 ? 3.867 -0.351 17.792 1.00 54.62 118 THR A CA 1
ATOM 966 C C . THR A 1 118 ? 4.818 -0.005 16.651 1.00 54.62 118 THR A C 1
ATOM 968 O O . THR A 1 118 ? 6.040 -0.204 16.834 1.00 54.62 118 THR A O 1
#

Radius of gyration: 16.72 Å; chains: 1; bounding box: 34×26×57 Å

Secondary structure (DSSP, 8-state):
---------PPPHHHHTTS-TTHHHHHHHHHHHHTGGG-S-HHHHHHHHHHHHHHIIIIIHHHHHHHHTSS-HHHHHHHHHHHHHHHHH-GGGGGGGHHHHHHHTTSS-HHHHHHHT-

Organism: NCBI:txid412755

Foldseek 3Di:
DDPPPPDPDDDDLVVLQPDQLCVLLVVLVCCVPPPLVVDPDPVVSVVSNVVNVVSVVPRNQVSLLVQLPDDDVVSNLVSLVSVLVVCVVPVVSCVVCLVVLVVQCPDPDPSSVVSSVD

pLDDT: mean 74.46, std 13.41, range [33.78, 92.19]

Sequence (118 aa):
MKKNGGGVQLIDIEKMLEWPVELPLIFIEYIRNNKLKTYEDTKVQKEVEQYLNEIMENVAIPRLISVLEGDNPEEIILALTRIEEISKKKIEMIKPIQTYLEKLLTMKNKEIVKLVQT